Protein AF-A0A2V7KIP8-F1 (afdb_monomer_lite)

Radius of gyration: 13.05 Å; chains: 1; bounding box: 32×21×37 Å

Foldseek 3Di:
DPQQDPVNLVVLCCVLQPQQFPDKDFDDQCVVPVPDPPTARAIATETADDVHDDDPSNCVSVVVSQVSNVVSVHDGYHYDYPVVVD

Sequence (86 aa):
MARMTVDDFAARLSEALGPRLATLLLYGSAARHPAEAAAAMNTLLIVRADGGSMDAGLFGKLAEPVRKWIASGHPPPLMMTDREWR

pLDDT: mean 91.2, std 8.01, range [56.25, 98.0]

Secondary structure (DSSP, 8-state):
-PPPPHHHHHHHHHHHHGGGEEEEEEESHHHH-TT-TT---EEEEEE--BTTB--HHHHHHHHHHHHHHHHTTPPPPEEEETTT--

Structure (mmCIF, N/CA/C/O backbone):
data_AF-A0A2V7KIP8-F1
#
_entry.id   AF-A0A2V7KIP8-F1
#
loop_
_atom_site.group_PDB
_atom_site.id
_atom_site.type_symbol
_atom_site.label_atom_id
_atom_site.label_alt_id
_atom_site.label_comp_id
_atom_site.label_asym_id
_atom_site.label_entity_id
_atom_site.label_seq_id
_atom_site.pdbx_PDB_ins_code
_atom_site.Cartn_x
_atom_site.Cartn_y
_atom_site.Cartn_z
_atom_site.occupancy
_atom_site.B_iso_or_equiv
_atom_site.auth_seq_id
_atom_site.auth_comp_id
_atom_site.auth_asym_id
_atom_site.auth_atom_id
_atom_site.pdbx_PDB_model_num
ATOM 1 N N . MET A 1 1 ? 17.951 -5.578 -8.151 1.00 56.25 1 MET A N 1
ATOM 2 C CA . MET A 1 1 ? 16.755 -6.228 -7.569 1.00 56.25 1 MET A CA 1
ATOM 3 C C . MET A 1 1 ? 15.662 -6.214 -8.622 1.00 56.25 1 MET A C 1
ATOM 5 O O . MET A 1 1 ? 15.640 -5.272 -9.405 1.00 56.25 1 MET A O 1
ATOM 9 N N . ALA A 1 2 ? 14.812 -7.241 -8.689 1.00 72.06 2 ALA A N 1
ATOM 10 C CA . ALA A 1 2 ? 13.647 -7.202 -9.572 1.00 72.06 2 ALA A CA 1
ATOM 11 C C . ALA A 1 2 ? 12.736 -6.035 -9.158 1.00 72.06 2 ALA A C 1
ATOM 13 O O . ALA A 1 2 ? 12.529 -5.814 -7.964 1.00 72.06 2 ALA A O 1
ATOM 14 N N . ARG A 1 3 ? 12.247 -5.265 -10.134 1.00 85.69 3 ARG A N 1
ATOM 15 C CA . ARG A 1 3 ? 11.338 -4.144 -9.879 1.00 85.69 3 ARG A CA 1
ATOM 16 C C . ARG A 1 3 ? 9.994 -4.713 -9.437 1.00 85.69 3 ARG A C 1
ATOM 18 O O . ARG A 1 3 ? 9.374 -5.453 -10.190 1.00 85.69 3 ARG A O 1
ATOM 25 N N . MET A 1 4 ? 9.577 -4.379 -8.223 1.00 92.75 4 MET A N 1
ATOM 26 C CA . MET A 1 4 ? 8.297 -4.807 -7.664 1.00 92.75 4 MET A CA 1
ATOM 27 C C . MET A 1 4 ? 7.129 -4.366 -8.556 1.00 92.75 4 MET A C 1
ATOM 29 O O . MET A 1 4 ? 7.128 -3.234 -9.035 1.00 92.75 4 MET A O 1
ATOM 33 N N . THR A 1 5 ? 6.141 -5.223 -8.793 1.00 93.12 5 THR A N 1
ATOM 34 C CA . THR A 1 5 ? 4.944 -4.854 -9.568 1.00 93.12 5 THR A CA 1
ATOM 35 C C . THR A 1 5 ? 3.846 -4.274 -8.669 1.00 93.12 5 THR A C 1
ATOM 37 O O . THR A 1 5 ? 3.915 -4.374 -7.442 1.00 93.12 5 THR A O 1
ATOM 40 N N . VAL A 1 6 ? 2.823 -3.648 -9.265 1.00 93.75 6 VAL A N 1
ATOM 41 C CA . VAL A 1 6 ? 1.640 -3.180 -8.515 1.00 93.75 6 VAL A CA 1
ATOM 42 C C . VAL A 1 6 ? 0.892 -4.362 -7.891 1.00 93.75 6 VAL A C 1
ATOM 44 O O . VAL A 1 6 ? 0.448 -4.248 -6.752 1.00 93.75 6 VAL A O 1
ATOM 47 N N . ASP A 1 7 ? 0.824 -5.504 -8.577 1.00 94.44 7 ASP A N 1
ATOM 48 C CA . ASP A 1 7 ? 0.182 -6.716 -8.056 1.00 94.44 7 ASP A CA 1
ATOM 49 C C . ASP A 1 7 ? 0.948 -7.290 -6.855 1.00 94.44 7 ASP A C 1
ATOM 51 O O . ASP A 1 7 ? 0.343 -7.606 -5.829 1.00 94.44 7 ASP A O 1
ATOM 55 N N . ASP A 1 8 ? 2.287 -7.318 -6.914 1.00 96.50 8 ASP A N 1
ATOM 56 C CA . ASP A 1 8 ? 3.120 -7.686 -5.758 1.00 96.50 8 ASP A CA 1
ATOM 57 C C . ASP A 1 8 ? 2.870 -6.750 -4.568 1.00 96.50 8 ASP A C 1
ATOM 59 O O . ASP A 1 8 ? 2.912 -7.164 -3.405 1.00 96.50 8 ASP A O 1
ATOM 63 N N . PHE A 1 9 ? 2.639 -5.464 -4.843 1.00 97.25 9 PHE A N 1
ATOM 64 C CA . PHE A 1 9 ? 2.396 -4.466 -3.806 1.00 97.25 9 PHE A CA 1
ATOM 65 C C . PHE A 1 9 ? 1.018 -4.630 -3.189 1.00 97.25 9 PHE A C 1
ATOM 67 O O . PHE A 1 9 ? 0.907 -4.649 -1.963 1.00 97.25 9 PHE A O 1
ATOM 74 N N . ALA A 1 10 ? -0.001 -4.854 -4.015 1.00 97.31 10 ALA A N 1
ATOM 75 C CA . ALA A 1 10 ? -1.348 -5.173 -3.572 1.00 97.31 10 ALA A CA 1
ATOM 76 C C . ALA A 1 10 ? -1.373 -6.431 -2.692 1.00 97.31 10 ALA A C 1
ATOM 78 O O . ALA A 1 10 ? -1.999 -6.412 -1.630 1.00 97.31 10 ALA A O 1
ATOM 79 N N . ALA A 1 11 ? -0.651 -7.489 -3.075 1.00 98.00 11 ALA A N 1
ATOM 80 C CA . ALA A 1 11 ? -0.560 -8.722 -2.296 1.00 98.00 11 ALA A CA 1
ATOM 81 C C . ALA A 1 11 ? 0.050 -8.473 -0.908 1.00 98.00 11 ALA A C 1
ATOM 83 O O . ALA A 1 11 ? -0.570 -8.784 0.109 1.00 98.00 11 ALA A O 1
ATOM 84 N N . ARG A 1 12 ? 1.214 -7.811 -0.843 1.00 97.69 12 ARG A N 1
ATOM 85 C CA . ARG A 1 12 ? 1.869 -7.495 0.440 1.00 97.69 12 ARG A CA 1
ATOM 86 C C . ARG A 1 12 ? 1.038 -6.570 1.325 1.00 97.69 12 ARG A C 1
ATOM 88 O O . ARG A 1 12 ? 1.019 -6.740 2.541 1.00 97.69 12 ARG A O 1
ATOM 95 N N . LEU A 1 13 ? 0.366 -5.577 0.740 1.00 97.62 13 LEU A N 1
ATOM 96 C CA . LEU A 1 13 ? -0.529 -4.690 1.483 1.00 97.62 13 LEU A CA 1
ATOM 97 C C . LEU A 1 13 ? -1.741 -5.450 2.025 1.00 97.62 13 LEU A C 1
ATOM 99 O O . LEU A 1 13 ? -2.130 -5.222 3.169 1.00 97.62 13 LEU A O 1
ATOM 103 N N . SER A 1 14 ? -2.304 -6.370 1.239 1.00 97.44 14 SER A N 1
ATOM 104 C CA . SER A 1 14 ? -3.424 -7.218 1.661 1.00 97.44 14 SER A CA 1
ATOM 105 C C . SER A 1 14 ? -3.031 -8.116 2.834 1.00 97.44 14 SER A C 1
ATOM 107 O O . SER A 1 14 ? -3.770 -8.192 3.811 1.00 97.44 14 SER A O 1
ATOM 109 N N . GLU A 1 15 ? -1.844 -8.725 2.793 1.00 97.62 15 GLU A N 1
ATOM 110 C CA . GLU A 1 15 ? -1.306 -9.517 3.906 1.00 97.62 15 GLU A CA 1
ATOM 111 C C . GLU A 1 15 ? -1.055 -8.665 5.160 1.00 97.62 15 GLU A C 1
ATOM 113 O O . GLU A 1 15 ? -1.431 -9.052 6.266 1.00 97.62 15 GLU A O 1
ATOM 118 N N . ALA A 1 16 ? -0.445 -7.486 5.002 1.00 96.12 16 ALA A N 1
ATOM 119 C CA . ALA A 1 16 ? -0.064 -6.635 6.128 1.00 96.12 16 ALA A CA 1
ATOM 120 C C . ALA A 1 16 ? -1.264 -5.964 6.816 1.00 96.12 16 ALA A C 1
ATOM 122 O O . ALA A 1 16 ? -1.280 -5.804 8.041 1.00 96.12 16 ALA A O 1
ATOM 123 N N . LEU A 1 17 ? -2.258 -5.528 6.039 1.00 94.12 17 LEU A N 1
ATOM 124 C CA . LEU A 1 17 ? -3.389 -4.742 6.534 1.00 94.12 17 LEU A CA 1
ATOM 125 C C . LEU A 1 17 ? -4.658 -5.563 6.753 1.00 94.12 17 LEU A C 1
ATOM 127 O O . LEU A 1 17 ? -5.484 -5.181 7.589 1.00 94.12 17 LEU A O 1
ATOM 131 N N . GLY A 1 18 ? -4.835 -6.658 6.013 1.00 94.19 18 GLY A N 1
ATOM 132 C CA . GLY A 1 18 ? -6.053 -7.456 6.035 1.00 94.19 18 GLY A CA 1
ATOM 133 C C . GLY A 1 18 ? -7.303 -6.582 5.838 1.00 94.19 18 GLY A C 1
ATOM 134 O O . GLY A 1 18 ? -7.325 -5.749 4.931 1.00 94.19 18 GLY A O 1
ATOM 135 N N . PRO A 1 19 ? -8.322 -6.686 6.715 1.00 92.31 19 PRO A N 1
ATOM 136 C CA . PRO A 1 19 ? -9.566 -5.916 6.602 1.00 92.31 19 PRO A CA 1
ATOM 137 C C . PRO A 1 19 ? -9.402 -4.390 6.639 1.00 92.31 19 PRO A C 1
ATOM 139 O O . PRO A 1 19 ? -10.327 -3.670 6.262 1.00 92.31 19 PRO A O 1
ATOM 142 N N . ARG A 1 20 ? -8.253 -3.875 7.108 1.00 92.38 20 ARG A N 1
ATOM 143 C CA . ARG A 1 20 ? -7.982 -2.431 7.085 1.00 92.38 20 ARG A CA 1
ATOM 144 C C . ARG A 1 20 ? -7.630 -1.904 5.697 1.00 92.38 20 ARG A C 1
ATOM 146 O O . ARG A 1 20 ? -7.725 -0.695 5.499 1.00 92.38 20 ARG A O 1
ATOM 153 N N . LEU A 1 21 ? -7.246 -2.750 4.741 1.00 95.81 21 LEU A N 1
ATOM 154 C CA . LEU A 1 21 ? -7.083 -2.320 3.355 1.00 95.81 21 LEU A CA 1
ATOM 155 C C . LEU A 1 21 ? -8.469 -2.083 2.747 1.00 95.81 21 LEU A C 1
ATOM 157 O O . LEU A 1 21 ? -9.253 -3.018 2.606 1.00 95.81 21 LEU A O 1
ATOM 161 N N . ALA A 1 22 ? -8.780 -0.835 2.398 1.00 95.25 22 ALA A N 1
ATOM 162 C CA . ALA A 1 22 ? -10.023 -0.521 1.703 1.00 95.25 22 ALA A CA 1
ATOM 163 C C . ALA A 1 22 ? -9.829 -0.632 0.188 1.00 95.25 22 ALA A C 1
ATOM 165 O O . ALA A 1 22 ? -10.562 -1.369 -0.467 1.00 95.25 22 ALA A O 1
ATOM 166 N N . THR A 1 23 ? -8.822 0.067 -0.344 1.00 96.69 23 THR A N 1
ATOM 167 C CA . THR A 1 23 ? -8.537 0.113 -1.782 1.00 96.69 23 THR A CA 1
ATOM 168 C C . THR A 1 23 ? -7.064 0.441 -2.024 1.00 96.69 23 THR A C 1
ATOM 170 O O . THR A 1 23 ? -6.485 1.264 -1.318 1.00 96.69 23 THR A O 1
ATOM 173 N N . LEU A 1 24 ? -6.474 -0.139 -3.070 1.00 97.81 24 LEU A N 1
ATOM 174 C CA . LEU A 1 24 ? -5.260 0.370 -3.707 1.00 97.81 24 LEU A CA 1
ATOM 175 C C . LEU A 1 24 ? -5.608 0.795 -5.136 1.00 97.81 24 LEU A C 1
ATOM 177 O O . LEU A 1 24 ? -6.151 0.003 -5.902 1.00 97.81 24 LEU A O 1
ATOM 181 N N . LEU A 1 25 ? -5.305 2.040 -5.488 1.00 96.12 25 LEU A N 1
ATOM 182 C CA . LEU A 1 25 ? -5.582 2.613 -6.803 1.00 96.12 25 LEU A CA 1
ATOM 183 C C . LEU A 1 25 ? -4.270 2.974 -7.495 1.00 96.12 25 LEU A C 1
ATOM 185 O O . LEU A 1 25 ? -3.418 3.623 -6.890 1.00 96.12 25 LEU A O 1
ATOM 189 N N . LEU A 1 26 ? -4.136 2.615 -8.771 1.00 96.31 26 LEU A N 1
ATOM 190 C CA . LEU A 1 26 ? -3.095 3.139 -9.655 1.00 96.31 26 LEU A CA 1
ATOM 191 C C . LEU A 1 26 ? -3.633 4.379 -10.375 1.00 96.31 26 LEU A C 1
ATOM 193 O O . LEU A 1 26 ? -4.743 4.360 -10.907 1.00 96.31 26 LEU A O 1
ATOM 197 N N . TYR A 1 27 ? -2.842 5.446 -10.421 1.00 95.06 27 TYR A N 1
ATOM 198 C CA . TYR A 1 27 ? -3.180 6.667 -11.145 1.00 95.06 27 TYR A CA 1
ATOM 199 C C . TYR A 1 27 ? -1.972 7.224 -11.911 1.00 95.06 27 TYR A C 1
ATOM 201 O O . TYR A 1 27 ? -0.858 6.699 -11.862 1.00 95.06 27 TYR A O 1
ATOM 209 N N . GLY A 1 28 ? -2.194 8.312 -12.649 1.00 93.69 28 GLY A N 1
ATOM 210 C CA . GLY A 1 28 ? -1.141 8.993 -13.399 1.00 93.69 28 GLY A CA 1
ATOM 211 C C . GLY A 1 28 ? -0.731 8.252 -14.674 1.00 93.69 28 GLY A C 1
ATOM 212 O O . GLY A 1 28 ? -1.537 7.549 -15.286 1.00 93.69 28 GLY A O 1
ATOM 213 N N . SER A 1 29 ? 0.518 8.447 -15.109 1.00 92.06 29 SER A N 1
ATOM 214 C CA . SER A 1 29 ? 0.984 7.988 -16.425 1.00 92.06 29 SER A CA 1
ATOM 215 C C . SER A 1 29 ? 0.922 6.471 -16.594 1.00 92.06 29 SER A C 1
ATOM 217 O O . SER A 1 29 ? 0.467 6.016 -17.639 1.00 92.06 29 SER A O 1
ATOM 219 N N . ALA A 1 30 ? 1.262 5.687 -15.567 1.00 92.56 30 ALA A N 1
ATOM 220 C CA . ALA A 1 30 ? 1.189 4.226 -15.643 1.00 92.56 30 ALA A CA 1
ATOM 221 C C . ALA A 1 30 ? -0.241 3.682 -15.761 1.00 92.56 30 ALA A C 1
ATOM 223 O O . ALA A 1 30 ? -0.448 2.663 -16.412 1.00 92.56 30 ALA A O 1
ATOM 224 N N . ALA A 1 31 ? -1.234 4.367 -15.184 1.00 91.94 31 ALA A N 1
ATOM 225 C CA . ALA A 1 31 ? -2.636 3.975 -15.333 1.00 91.94 31 ALA A CA 1
ATOM 226 C C . ALA A 1 31 ? -3.150 4.191 -16.765 1.00 91.94 31 ALA A C 1
ATOM 228 O O . ALA A 1 31 ? -4.042 3.477 -17.217 1.00 91.94 31 ALA A O 1
ATOM 229 N N . ARG A 1 32 ? -2.602 5.182 -17.481 1.00 89.81 32 ARG A N 1
ATOM 230 C CA . ARG A 1 32 ? -3.017 5.515 -18.850 1.00 89.81 32 ARG A CA 1
ATOM 231 C C . AR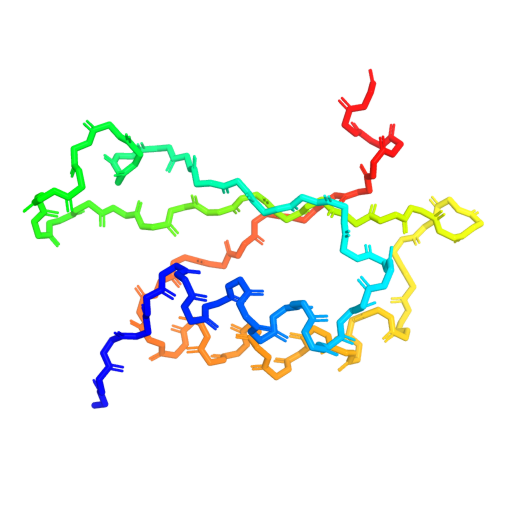G A 1 32 ? -2.202 4.775 -19.916 1.00 89.81 32 ARG A C 1
ATOM 233 O O . ARG A 1 32 ? -2.770 4.346 -20.915 1.00 89.81 32 ARG A O 1
ATOM 240 N N . HIS A 1 33 ? -0.896 4.628 -19.704 1.00 88.44 33 HIS A N 1
ATOM 241 C CA . HIS A 1 33 ? 0.052 4.046 -20.658 1.00 88.44 33 HIS A CA 1
ATOM 242 C C . HIS A 1 33 ? 1.009 3.068 -19.945 1.00 88.44 33 HIS A C 1
ATOM 244 O O . HIS A 1 33 ? 2.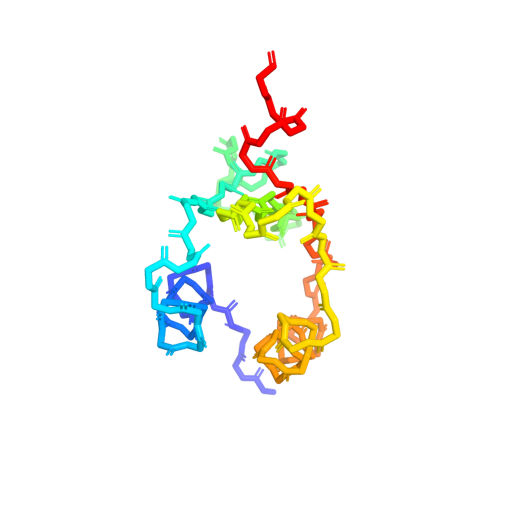184 3.375 -19.743 1.00 88.44 33 HIS A O 1
ATOM 250 N N . PRO A 1 34 ? 0.536 1.871 -19.552 1.00 78.06 34 PRO A N 1
ATOM 251 C CA . PRO A 1 34 ? 1.297 0.946 -18.702 1.00 78.06 34 PRO A CA 1
ATOM 252 C C . PRO A 1 34 ? 2.541 0.341 -19.373 1.00 78.06 34 PRO A C 1
ATOM 254 O O . PRO A 1 34 ? 3.428 -0.149 -18.679 1.00 78.06 34 PRO A O 1
ATOM 257 N N . ALA A 1 35 ? 2.620 0.368 -20.707 1.00 81.44 35 ALA A N 1
ATOM 258 C CA . ALA A 1 35 ? 3.745 -0.178 -21.468 1.00 81.44 35 ALA A CA 1
ATOM 259 C C . ALA A 1 35 ? 4.923 0.805 -21.629 1.00 81.44 35 ALA A C 1
ATOM 261 O O . ALA A 1 35 ? 5.988 0.409 -22.102 1.00 81.44 35 ALA A O 1
ATOM 262 N N . GLU A 1 36 ? 4.761 2.081 -21.261 1.00 84.56 36 GLU A N 1
ATOM 263 C CA . GLU A 1 36 ? 5.836 3.067 -21.379 1.00 84.56 36 GLU A CA 1
ATOM 264 C C . GLU A 1 36 ? 6.851 2.917 -20.243 1.00 84.56 36 GLU A C 1
ATOM 266 O O . GLU A 1 36 ? 6.526 3.050 -19.064 1.00 84.56 36 GLU A O 1
ATOM 271 N N . ALA A 1 37 ? 8.122 2.709 -20.596 1.00 74.06 37 ALA A N 1
ATOM 272 C CA . ALA A 1 37 ? 9.193 2.492 -19.621 1.00 74.06 37 ALA A CA 1
ATOM 273 C C . ALA A 1 37 ? 9.378 3.660 -18.627 1.00 74.06 37 ALA A C 1
ATOM 275 O O . ALA A 1 37 ? 9.816 3.440 -17.497 1.00 74.06 37 ALA A O 1
ATOM 276 N N . ALA A 1 38 ? 9.032 4.888 -19.036 1.00 81.31 38 ALA A N 1
ATOM 277 C CA . ALA A 1 38 ? 9.123 6.093 -18.210 1.00 81.31 38 ALA A CA 1
ATOM 278 C C . ALA A 1 38 ? 7.874 6.346 -17.342 1.00 81.31 38 ALA A C 1
ATOM 280 O O . ALA A 1 38 ? 7.843 7.311 -16.576 1.00 81.31 38 ALA A O 1
ATOM 281 N N . ALA A 1 39 ? 6.834 5.512 -17.450 1.00 83.25 39 ALA A N 1
ATOM 282 C CA . ALA A 1 39 ? 5.602 5.708 -16.706 1.00 83.25 39 ALA A CA 1
ATOM 283 C C . ALA A 1 39 ? 5.820 5.510 -15.196 1.00 83.25 39 ALA A C 1
ATOM 285 O O . ALA A 1 39 ? 6.405 4.525 -14.733 1.00 83.25 39 ALA A O 1
ATOM 286 N N . ALA A 1 40 ? 5.324 6.466 -14.411 1.00 88.69 40 ALA A N 1
ATOM 287 C CA . ALA A 1 40 ? 5.439 6.455 -12.963 1.00 88.69 40 ALA A CA 1
ATOM 288 C C . ALA A 1 40 ? 4.274 5.671 -12.352 1.00 88.69 40 ALA A C 1
ATOM 290 O O . ALA A 1 40 ? 3.106 5.950 -12.639 1.00 88.69 40 ALA A O 1
ATOM 291 N N . MET A 1 41 ? 4.599 4.719 -11.478 1.00 94.00 41 MET A N 1
ATOM 292 C CA . MET A 1 41 ? 3.629 3.901 -10.746 1.00 94.00 41 MET A CA 1
ATOM 293 C C . MET A 1 41 ? 3.091 4.682 -9.544 1.00 94.00 41 MET A C 1
ATOM 295 O O . MET A 1 41 ? 3.477 4.433 -8.406 1.00 94.00 41 MET A O 1
ATOM 299 N N . ASN A 1 42 ? 2.251 5.685 -9.791 1.00 96.56 42 ASN A N 1
ATOM 300 C CA . ASN A 1 42 ? 1.674 6.473 -8.708 1.00 96.5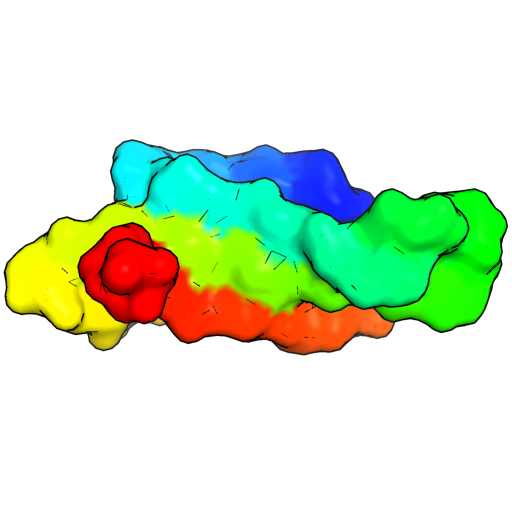6 42 ASN A CA 1
ATOM 301 C C . ASN A 1 42 ? 0.481 5.742 -8.098 1.00 96.56 42 ASN A C 1
ATOM 303 O O . ASN A 1 42 ? -0.465 5.396 -8.805 1.00 96.56 42 ASN A O 1
ATOM 307 N N . THR A 1 43 ? 0.506 5.534 -6.785 1.00 97.75 43 THR A N 1
ATOM 308 C CA . THR A 1 43 ? -0.543 4.784 -6.088 1.00 97.75 43 THR A CA 1
ATOM 309 C C . THR A 1 43 ? -1.221 5.611 -5.006 1.00 97.75 43 THR A C 1
ATOM 311 O O . THR A 1 43 ? -0.552 6.341 -4.271 1.00 97.75 43 THR A O 1
ATOM 314 N N . LEU A 1 44 ? -2.540 5.468 -4.891 1.00 97.56 44 LEU A N 1
ATOM 315 C CA . LEU A 1 44 ? -3.341 5.962 -3.775 1.00 97.56 44 LEU A CA 1
ATOM 316 C C . LEU A 1 44 ? -3.807 4.764 -2.941 1.00 97.56 44 LEU A C 1
ATOM 318 O O . LEU A 1 44 ? -4.529 3.896 -3.432 1.00 97.56 44 LEU A O 1
ATOM 322 N N . LEU A 1 45 ? -3.368 4.720 -1.688 1.00 97.25 45 LEU A N 1
ATOM 323 C CA . LEU A 1 45 ? -3.740 3.714 -0.706 1.00 97.25 45 LEU A CA 1
ATOM 324 C C . LEU A 1 45 ? -4.837 4.274 0.202 1.00 97.25 45 LEU A C 1
ATOM 326 O O . LEU A 1 45 ? -4.614 5.230 0.946 1.00 97.25 45 LEU A O 1
ATOM 330 N N . ILE A 1 46 ? -6.005 3.641 0.153 1.00 95.62 46 ILE A N 1
ATOM 331 C CA . ILE A 1 46 ? -7.146 3.956 1.005 1.00 95.62 46 ILE A CA 1
ATOM 332 C C . ILE A 1 46 ? -7.256 2.878 2.079 1.00 95.62 46 ILE A C 1
ATOM 334 O O . ILE A 1 46 ? -7.340 1.681 1.781 1.00 95.62 46 ILE A O 1
ATOM 338 N N . VAL A 1 47 ? -7.280 3.307 3.336 1.00 95.00 47 VAL A N 1
ATOM 339 C CA . VAL A 1 47 ? -7.410 2.424 4.500 1.00 95.00 47 VAL A CA 1
ATOM 340 C C . VAL A 1 47 ? -8.716 2.683 5.238 1.00 95.00 47 VAL A C 1
ATOM 342 O O . VAL A 1 47 ? -9.227 3.799 5.249 1.00 95.00 47 VAL A O 1
ATOM 345 N N . ARG A 1 48 ? -9.265 1.653 5.880 1.00 92.56 48 ARG A N 1
ATOM 346 C CA . ARG A 1 48 ? -10.430 1.804 6.755 1.00 92.56 48 ARG A CA 1
ATOM 347 C C . ARG A 1 48 ? -10.047 2.625 7.979 1.00 92.56 48 ARG A C 1
ATOM 349 O O . ARG A 1 48 ? -9.103 2.261 8.685 1.00 92.56 48 ARG A O 1
ATOM 356 N N . ALA A 1 49 ? -10.782 3.703 8.232 1.00 83.94 49 ALA A N 1
ATOM 357 C CA . ALA A 1 49 ? -10.648 4.450 9.471 1.00 83.94 49 ALA A CA 1
ATOM 358 C C . ALA A 1 49 ? -11.081 3.581 10.664 1.00 83.94 49 ALA A C 1
ATOM 360 O O . ALA A 1 49 ? -12.200 3.073 10.698 1.00 83.94 49 ALA A O 1
ATOM 361 N N . ASP A 1 50 ? -10.219 3.463 11.668 1.00 77.94 50 ASP A N 1
ATOM 362 C CA . ASP A 1 50 ? -10.562 2.910 12.979 1.00 77.94 50 ASP A CA 1
ATOM 363 C C . ASP A 1 50 ? -10.504 4.063 13.981 1.00 77.94 50 ASP A C 1
ATOM 365 O O . ASP A 1 50 ? -9.462 4.692 14.150 1.00 77.94 50 ASP A O 1
ATOM 369 N N . GLY A 1 51 ? -11.654 4.471 14.518 1.00 70.88 51 GLY A N 1
ATOM 370 C CA . GLY A 1 51 ? -11.746 5.682 15.344 1.00 70.88 51 GLY A CA 1
ATOM 371 C C . GLY A 1 51 ? -11.458 7.007 14.612 1.00 70.88 51 GLY A C 1
ATOM 372 O O . GLY A 1 51 ? -11.455 8.058 15.245 1.00 70.88 51 GLY A O 1
ATOM 373 N N . GLY A 1 52 ? -11.270 6.993 13.286 1.00 63.38 52 GLY A N 1
ATOM 374 C CA . GLY A 1 52 ? -11.156 8.202 12.462 1.00 63.38 52 GLY A CA 1
ATOM 375 C C . GLY A 1 52 ? -9.740 8.672 12.124 1.00 63.38 52 GLY A C 1
ATOM 376 O O . GLY A 1 52 ? -9.629 9.730 11.513 1.00 63.38 52 GLY A O 1
ATOM 377 N N . SER A 1 53 ? -8.677 7.945 12.485 1.00 71.88 53 SER A N 1
ATOM 378 C CA . SER A 1 53 ? -7.299 8.396 12.239 1.00 71.88 53 SER A CA 1
ATOM 379 C C . SER A 1 53 ? -6.380 7.316 11.661 1.00 71.88 53 SER A C 1
ATOM 381 O O . SER A 1 53 ? -6.604 6.114 11.806 1.00 71.88 53 SER A O 1
ATOM 383 N N . MET A 1 54 ? -5.316 7.768 10.990 1.00 82.25 54 MET A N 1
ATOM 384 C CA . MET A 1 54 ? -4.143 6.940 10.718 1.00 82.25 54 MET A CA 1
ATOM 385 C C . MET A 1 54 ? -3.342 6.796 12.018 1.00 82.25 54 MET A C 1
ATOM 387 O O . MET A 1 54 ? -2.735 7.759 12.485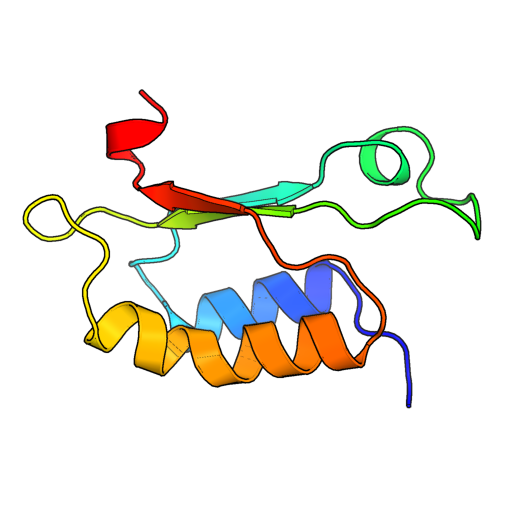 1.00 82.25 54 MET A O 1
ATOM 391 N N . ASP A 1 55 ? -3.360 5.607 12.619 1.00 86.06 55 ASP A N 1
ATOM 392 C CA . ASP A 1 55 ? -2.668 5.333 13.882 1.00 86.06 55 ASP A CA 1
ATOM 393 C C . ASP A 1 55 ? -1.253 4.747 13.688 1.00 86.06 55 ASP A C 1
ATOM 395 O O . ASP A 1 55 ? -0.859 4.302 12.606 1.00 86.06 55 ASP A O 1
ATOM 399 N N . ALA A 1 56 ? -0.461 4.725 14.762 1.00 86.88 56 ALA A N 1
ATOM 400 C CA . ALA A 1 56 ? 0.900 4.186 14.737 1.00 86.88 56 ALA A CA 1
ATOM 401 C C . ALA A 1 56 ? 0.955 2.679 14.412 1.00 86.88 56 ALA A C 1
ATOM 403 O O . ALA A 1 56 ? 1.928 2.211 13.818 1.00 86.88 56 ALA A O 1
ATOM 404 N N . GLY A 1 57 ? -0.084 1.915 14.767 1.00 88.44 57 GLY A N 1
ATOM 405 C CA . GLY A 1 57 ? -0.172 0.485 14.468 1.00 88.44 57 GLY A CA 1
ATOM 406 C C . GLY A 1 57 ? -0.314 0.219 12.969 1.00 88.44 57 GLY A C 1
ATOM 407 O O . GLY A 1 57 ? 0.320 -0.695 12.437 1.00 88.44 57 GLY A O 1
ATOM 408 N N . LEU A 1 58 ? -1.079 1.058 12.269 1.00 90.19 58 LEU A N 1
ATOM 409 C CA . LEU A 1 58 ? -1.184 1.065 10.816 1.00 90.19 58 LEU A CA 1
ATOM 410 C C . LEU A 1 58 ? 0.178 1.342 10.174 1.00 90.19 58 LEU A C 1
ATOM 412 O O . LEU A 1 58 ? 0.623 0.565 9.329 1.00 90.19 58 LEU A O 1
ATOM 416 N N . PHE A 1 59 ? 0.863 2.408 10.594 1.00 90.81 59 PHE A N 1
ATOM 417 C CA . PHE A 1 59 ? 2.182 2.741 10.050 1.00 90.81 59 PHE A CA 1
ATOM 418 C C . PHE A 1 59 ? 3.213 1.637 10.310 1.00 90.81 59 PHE A C 1
ATOM 420 O O . PHE A 1 59 ? 4.009 1.329 9.424 1.00 90.81 59 PHE A O 1
ATOM 427 N N . GLY A 1 60 ? 3.158 0.982 11.474 1.00 94.00 60 GLY A N 1
ATOM 428 C CA . GLY A 1 60 ? 3.995 -0.180 11.780 1.00 94.00 60 GLY A CA 1
ATOM 429 C C . GLY A 1 60 ? 3.810 -1.328 10.782 1.00 94.00 60 GLY A C 1
ATOM 430 O O . GLY A 1 60 ? 4.795 -1.880 10.292 1.00 94.00 60 GLY A O 1
ATOM 431 N N . LYS A 1 61 ? 2.559 -1.640 10.420 1.00 93.69 61 LYS A N 1
ATOM 432 C CA . LYS A 1 61 ? 2.222 -2.673 9.423 1.00 93.69 61 LYS A CA 1
ATOM 433 C C . LYS A 1 61 ? 2.617 -2.274 7.997 1.00 93.69 61 LYS A C 1
ATOM 435 O O . LYS A 1 61 ? 3.049 -3.118 7.220 1.00 93.69 61 LYS A O 1
ATOM 440 N N . LEU A 1 62 ? 2.507 -0.989 7.659 1.00 94.19 62 LEU A N 1
ATOM 441 C CA . LEU A 1 62 ? 2.841 -0.456 6.333 1.00 94.19 62 LEU A CA 1
ATOM 442 C C . LEU A 1 62 ? 4.339 -0.292 6.081 1.00 94.19 62 LEU A C 1
ATOM 444 O O . LEU A 1 62 ? 4.766 -0.267 4.926 1.00 94.19 62 LEU A O 1
ATOM 448 N N . ALA A 1 63 ? 5.139 -0.162 7.138 1.00 95.19 63 ALA A N 1
ATOM 449 C CA . ALA A 1 63 ? 6.533 0.236 7.017 1.00 95.19 63 ALA A CA 1
ATOM 450 C C . ALA A 1 63 ? 7.336 -0.683 6.085 1.00 95.19 63 ALA A C 1
ATOM 452 O O . ALA A 1 63 ? 8.111 -0.208 5.262 1.00 95.19 63 ALA A O 1
ATOM 453 N N . GLU A 1 64 ? 7.166 -2.000 6.192 1.00 96.50 64 GLU A N 1
ATOM 454 C CA . GLU A 1 64 ? 7.883 -2.958 5.348 1.00 96.50 64 GLU A CA 1
ATOM 455 C C . GLU A 1 64 ? 7.473 -2.903 3.867 1.00 96.50 64 GLU A C 1
ATOM 457 O O . GLU A 1 64 ? 8.361 -2.637 3.043 1.00 96.50 64 GLU A O 1
ATOM 462 N N . PRO A 1 65 ? 6.184 -3.064 3.507 1.00 96.69 65 PRO A N 1
ATOM 463 C CA . PRO A 1 65 ? 5.777 -3.071 2.106 1.00 96.69 65 PRO A CA 1
ATOM 464 C C . PRO A 1 65 ? 6.061 -1.734 1.419 1.00 96.69 65 PRO A C 1
ATOM 466 O O . PRO A 1 65 ? 6.547 -1.721 0.289 1.00 96.69 65 PRO A O 1
ATOM 469 N N . VAL A 1 66 ? 5.852 -0.607 2.110 1.00 96.56 66 VAL A N 1
ATOM 470 C CA . VAL A 1 66 ? 6.133 0.729 1.560 1.00 96.56 66 VAL A CA 1
ATOM 471 C C . VAL A 1 66 ? 7.634 0.952 1.363 1.00 96.56 66 VAL A C 1
ATOM 473 O O . VAL A 1 66 ? 8.044 1.473 0.327 1.00 96.56 66 VAL A O 1
ATOM 476 N N . ARG A 1 67 ? 8.489 0.512 2.299 1.00 96.69 67 ARG A N 1
ATOM 477 C CA . ARG A 1 67 ? 9.949 0.600 2.114 1.00 96.69 67 ARG A CA 1
ATOM 478 C C . ARG A 1 67 ? 10.414 -0.196 0.899 1.00 96.69 67 ARG A C 1
ATOM 480 O O . ARG A 1 67 ? 11.234 0.306 0.137 1.00 96.69 67 ARG A O 1
ATOM 487 N N . LYS A 1 68 ? 9.897 -1.412 0.697 1.00 96.19 68 LYS A N 1
ATOM 488 C CA . LYS A 1 68 ? 10.243 -2.242 -0.470 1.00 96.19 68 LYS A CA 1
ATOM 489 C C . LYS A 1 68 ? 9.751 -1.646 -1.785 1.00 96.19 68 LYS A C 1
ATOM 491 O O . LYS A 1 68 ? 10.471 -1.705 -2.783 1.00 96.19 68 LYS A O 1
ATOM 496 N N . TRP A 1 69 ? 8.568 -1.040 -1.773 1.00 96.62 69 TRP A N 1
ATOM 497 C CA . TRP A 1 69 ? 8.017 -0.314 -2.912 1.00 96.62 69 TRP A CA 1
ATOM 498 C C . TRP A 1 69 ? 8.928 0.845 -3.340 1.00 96.62 69 TRP A C 1
ATOM 500 O O . TRP A 1 69 ? 9.360 0.905 -4.491 1.00 96.62 69 TRP A O 1
ATOM 510 N N . ILE A 1 70 ? 9.318 1.698 -2.387 1.00 96.12 70 ILE A N 1
ATOM 511 C CA . ILE A 1 70 ? 10.219 2.835 -2.631 1.00 96.12 70 ILE A CA 1
ATOM 512 C C . ILE A 1 70 ? 11.611 2.351 -3.058 1.00 96.12 70 ILE A C 1
ATOM 514 O O . ILE A 1 70 ? 12.178 2.861 -4.022 1.00 96.12 70 ILE A O 1
ATOM 518 N N . ALA A 1 71 ? 12.152 1.320 -2.401 1.00 95.62 71 ALA A N 1
ATOM 519 C CA . ALA A 1 71 ? 13.441 0.726 -2.766 1.00 95.62 71 ALA A CA 1
ATOM 520 C C . ALA A 1 71 ? 13.444 0.102 -4.176 1.00 95.62 71 ALA A C 1
ATOM 522 O O . ALA A 1 71 ? 14.506 -0.068 -4.771 1.00 95.62 71 ALA A O 1
ATOM 523 N N . SER A 1 72 ? 12.266 -0.204 -4.729 1.00 93.81 72 SER A N 1
ATOM 524 C CA . SER A 1 72 ? 12.093 -0.663 -6.113 1.00 93.81 72 SER A CA 1
ATOM 525 C C . SER A 1 72 ? 12.027 0.483 -7.132 1.00 93.81 72 SER A C 1
ATOM 527 O O . SER A 1 72 ? 11.791 0.234 -8.314 1.00 93.81 72 SER A O 1
ATOM 529 N N . GLY A 1 73 ? 12.245 1.729 -6.697 1.00 93.62 73 GLY A N 1
ATOM 530 C CA . GLY A 1 73 ? 12.294 2.915 -7.554 1.00 93.62 73 GLY A CA 1
ATOM 531 C C . GLY A 1 73 ? 10.930 3.530 -7.862 1.00 93.62 73 GLY A C 1
ATOM 532 O O . GLY A 1 73 ? 10.824 4.337 -8.785 1.00 93.62 73 GLY A O 1
ATOM 533 N N . HIS A 1 74 ? 9.881 3.151 -7.131 1.00 94.62 74 HIS A N 1
ATOM 534 C CA . HIS A 1 74 ? 8.547 3.718 -7.317 1.00 94.62 74 HIS A CA 1
ATOM 535 C C . HIS A 1 74 ? 8.291 4.904 -6.377 1.00 94.62 74 HIS A C 1
ATOM 537 O O . HIS A 1 74 ? 8.846 4.941 -5.275 1.00 94.62 74 HIS A O 1
ATOM 543 N N . PRO A 1 75 ? 7.429 5.863 -6.768 1.00 95.88 75 PRO A N 1
ATOM 544 C CA . PRO A 1 75 ? 7.017 6.951 -5.886 1.00 95.88 75 PRO A CA 1
ATOM 545 C C . PRO A 1 75 ? 6.339 6.428 -4.608 1.00 95.88 75 PRO A C 1
ATOM 547 O O . PRO A 1 75 ? 5.609 5.435 -4.675 1.00 95.88 75 PRO A O 1
ATOM 550 N N . PRO A 1 76 ? 6.516 7.092 -3.450 1.00 96.06 76 PRO A N 1
ATOM 551 C CA . PRO A 1 76 ? 5.767 6.759 -2.243 1.00 96.06 76 PRO A CA 1
ATOM 552 C C . PRO A 1 76 ? 4.248 6.825 -2.486 1.00 96.06 76 PRO A C 1
ATOM 554 O O . PRO A 1 76 ? 3.786 7.742 -3.172 1.00 96.06 76 PRO A O 1
ATOM 557 N N . PRO A 1 77 ? 3.453 5.895 -1.926 1.00 96.56 77 PRO A N 1
ATOM 558 C CA . PRO A 1 77 ? 2.004 5.957 -2.044 1.00 96.56 77 PRO A CA 1
ATOM 559 C C . PRO A 1 77 ? 1.456 7.199 -1.334 1.00 96.56 77 PRO A C 1
ATOM 561 O O . PRO A 1 77 ? 1.862 7.512 -0.213 1.00 96.56 77 PRO A O 1
ATOM 564 N N . LEU A 1 78 ? 0.475 7.859 -1.951 1.00 96.56 78 LEU A N 1
ATOM 565 C CA . LEU A 1 78 ? -0.409 8.754 -1.207 1.00 96.56 78 LEU A CA 1
ATOM 566 C C . LEU A 1 78 ? -1.315 7.899 -0.325 1.00 96.56 78 LEU A C 1
ATOM 568 O O . LEU A 1 78 ? -1.775 6.841 -0.754 1.00 96.56 78 LEU A O 1
ATOM 572 N N . MET A 1 79 ? -1.557 8.346 0.901 1.00 94.62 79 MET A N 1
ATOM 573 C CA . MET A 1 79 ? -2.329 7.598 1.888 1.00 94.62 79 MET A CA 1
ATOM 574 C C . MET A 1 79 ? -3.429 8.478 2.454 1.00 94.62 79 MET A C 1
ATOM 576 O O . MET A 1 79 ? -3.182 9.635 2.788 1.00 94.62 79 MET A O 1
ATOM 580 N N . MET A 1 80 ? -4.626 7.915 2.560 1.00 93.69 80 MET A N 1
ATOM 581 C CA . MET A 1 80 ? -5.759 8.535 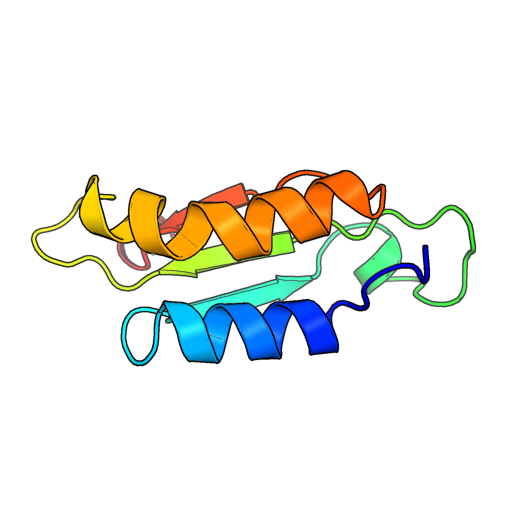3.236 1.00 93.69 80 MET A CA 1
ATOM 582 C C . MET A 1 80 ? -6.709 7.459 3.754 1.00 93.69 80 MET A C 1
ATOM 584 O O . MET A 1 80 ? -6.673 6.295 3.347 1.00 93.69 80 MET A O 1
ATOM 588 N N . THR A 1 81 ? -7.572 7.850 4.668 1.00 94.31 81 THR A N 1
ATOM 589 C CA . THR A 1 81 ? -8.666 7.028 5.160 1.00 94.31 81 THR A CA 1
ATOM 590 C C . THR A 1 81 ? -9.839 7.030 4.182 1.00 94.31 81 THR A C 1
ATOM 592 O O . THR A 1 81 ? -10.036 7.959 3.399 1.00 94.31 81 THR A O 1
ATOM 595 N N . ASP A 1 82 ? -10.684 6.007 4.259 1.00 93.31 82 ASP A N 1
ATOM 596 C CA . ASP A 1 82 ? -11.951 5.956 3.526 1.00 93.31 82 ASP A CA 1
ATOM 597 C C . ASP A 1 82 ? -12.937 7.066 3.933 1.00 93.31 82 ASP A C 1
ATOM 599 O O . ASP A 1 82 ? -13.863 7.361 3.177 1.00 93.31 82 ASP A O 1
ATOM 603 N N . ARG A 1 83 ? -12.724 7.704 5.092 1.00 91.75 83 ARG A N 1
ATOM 604 C CA . ARG A 1 83 ? -13.449 8.904 5.526 1.00 91.75 83 ARG A CA 1
ATOM 605 C C . ARG A 1 83 ? -12.974 10.172 4.816 1.00 91.75 83 ARG A C 1
ATOM 607 O O . ARG A 1 83 ? -13.814 10.992 4.488 1.00 91.75 83 ARG A O 1
ATOM 614 N N . GLU A 1 84 ? -11.671 10.333 4.600 1.00 92.75 84 GLU A N 1
ATOM 615 C CA . GLU A 1 84 ? -11.096 11.485 3.881 1.00 92.75 84 GLU A CA 1
ATOM 616 C C . GLU A 1 84 ? -11.361 11.428 2.370 1.00 92.75 84 GLU A C 1
ATOM 618 O O . GLU A 1 84 ? -11.349 12.456 1.703 1.00 92.75 84 GLU A O 1
ATOM 623 N N . TRP A 1 85 ? -11.594 10.229 1.829 1.00 92.25 85 TRP A N 1
ATOM 624 C CA . TRP A 1 85 ? -11.947 10.029 0.422 1.00 92.25 85 TRP A CA 1
ATOM 625 C C . TRP A 1 85 ? -13.382 10.460 0.072 1.00 92.25 85 TRP A C 1
ATOM 627 O O . TRP A 1 85 ? -13.663 10.760 -1.088 1.00 92.25 85 TRP A O 1
ATOM 637 N N . ARG A 1 86 ? -14.298 10.423 1.047 1.00 86.69 86 ARG A N 1
ATOM 638 C CA . ARG A 1 86 ? -15.713 10.782 0.867 1.00 86.69 86 ARG A CA 1
ATOM 639 C C . ARG A 1 86 ? -15.926 12.282 0.994 1.00 86.69 86 ARG A C 1
ATOM 641 O O . ARG A 1 86 ? -16.741 12.791 0.196 1.00 86.69 86 ARG A O 1
#

=== Feature glossary ===
The features interleaved in this record are:

— What the protein is —

Sequence gives the chain of amino acids in standard one-letter code (A=alanine, C=cysteine, …, Y=tyrosine), read N→C. It is the only feature that is directly encoded by the gene; all structural features are derived from the folded form of this sequence.

Database cross-references. InterPro integrates a dozen domain/family signature databases into unified entries with residue-range hits. GO terms attach function/process/location labels with evidence codes. CATH codes position the fold in a four-level structural taxonomy. Organism is the NCBI-taxonomy species name.

— Where its atoms are —

Atomic coordinates in PDBx/mmCIF format — the same representation the Protein Data Bank distributes. Each line of the _atom_site loop places one backbone atom in Cartesian space (units: ångströms, origin: arbitrary).

The six renders are orthographic views along the three Cartesian axes in both directions. Representation (cartoon, sticks, or surface) and color scheme (sequence-rainbow or by-chain) vary across proteins so the training set covers all the common visualization conventions.

— Local backbone conformation —

Eight-state secondary structure (DSSP): H is the canonical α-helix, G the tighter 3₁₀-helix, I the wider π-helix; E/B are β-structure, T and S are turns and bends, and '-' is everything else. DSSP derives these from the pattern of main-chain N–H···O=C hydrogen bonds, not from the sequence.

P-SEA three-state annotation labels each residue as helix, strand, or coil based purely on the geometry of the Cα trace. It serves as a fallback when the full backbone (and thus DSSP) is unavailable.

The φ/ψ torsion pair specifies the backbone conformation at each residue. φ rotates about the N–Cα bond, ψ about the Cα–C bond. Steric clashes forbid most of the (φ, ψ) plane — the allowed regions (α-helix basin, β-sheet basin, left-handed helix) are the Ramachandran-allowed regions.

— Global shape and packing —

The geometric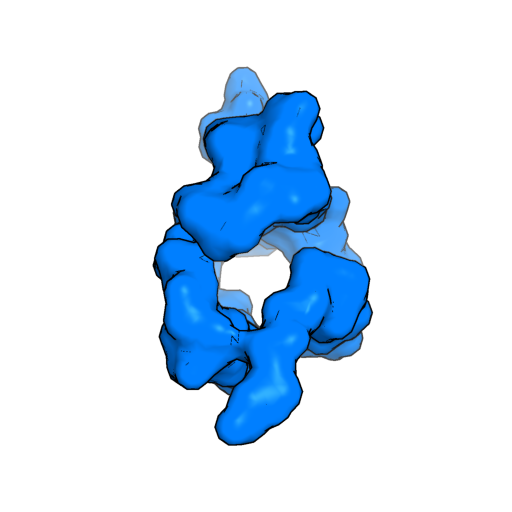 summary reports three shape descriptors. Rg (radius of gyration) measures how spread out the Cα atoms are about their centre of mass; compact globular proteins have small Rg, elongated or unfolded ones large. Cα contacts (<8 Å, |i−j|>4) count long-range residue pairs in spatial proximity — high for tightly packed folds, near zero for rods or random coil. The bounding-box extents give the protein's footprint along x, y, z in Å.

Solvent-accessible surface area (SASA) is the area in Å² traced out by the centre of a 1.4 Å probe sphere (a water molecule) rolled over the protein's van der Waals surface (Shrake–Rupley / Lee–Richards construction). Buried residues have near-zero SASA; fully exposed residues can exceed 200 Å². The total SASA scales roughly with the number of surface residues.

The contact map is a binary N×N matrix image: pixel (i, j) is dark where Cα_i and Cα_j are within 8 Å and |i−j|>4. Because the |i−j|>4 filter removes local helical contacts, off-diagonal stripes parallel to the main diagonal indicate parallel β-sheets; stripes perpendicular to it indicate antiparallel β-sheets. The Ramachandran plot scatters every residue's (φ, ψ) pair against the sterically allowed regions. The PAE heatmap renders the predicted-aligned-error matrix.

— Structural neighborhood —

3Di is Foldseek's structural alphabet. Each residue is assigned one of twenty discrete states based on how its Cα sits relative to its spatial (not sequential) neighbors. Aligning 3Di strings finds structural homologs roughly as well as full 3D superposition, but orders of magnitude faster.

Nearest PDB neighbors are the top structural matches found by Foldseek when searching this structure against the entire Protein Data Bank. Each hit reports a TM-score (0 to 1; >0.5 almost always implies the same fold) and an E-value. These are *structural* homologs — they may share no detectable sequence similarity.

— Confidence and disorder —

For AlphaFold models, the B-factor field carries pLDDT — the model's own estimate of local accuracy on a 0–100 scale. Regions with pLDDT<50 should be treated as essentially unmodeled; they often correspond to intrinsically disordered segments.

Crystallographic B-factors measure how much each atom's electron density is smeared out, in Å². They rise in mobile loops and surface residues and fall in the buried interior. In AlphaFold models this column is repurposed to hold pLDDT instead.

Predicted aligned error is AlphaFold's pairwise confidence. Unlike pLDDT (per-residue), PAE is per-residue-pair and captures whether two parts of the structure are correctly placed relative to each other. Units are ångströms of expected positional error.